Protein AF-A0A4Y2VJS1-F1 (afdb_monomer_lite)

Structure (mmCIF, N/CA/C/O backbone):
data_AF-A0A4Y2VJS1-F1
#
_entry.id   AF-A0A4Y2VJS1-F1
#
loop_
_atom_site.group_PDB
_atom_site.id
_atom_site.type_symbol
_atom_site.label_atom_id
_atom_site.label_alt_id
_atom_site.label_comp_id
_atom_site.label_asym_id
_atom_site.label_entity_id
_atom_site.label_seq_id
_atom_site.pdbx_PDB_ins_code
_atom_site.Cartn_x
_atom_site.Cartn_y
_atom_site.Cartn_z
_atom_site.occupancy
_atom_site.B_iso_or_equiv
_atom_site.auth_seq_id
_atom_site.auth_comp_id
_atom_site.auth_asym_id
_atom_site.auth_atom_id
_atom_site.pdbx_PDB_model_num
ATOM 1 N N . VAL A 1 1 ? 9.184 -7.948 6.104 1.00 87.19 1 VAL A N 1
ATOM 2 C CA . VAL A 1 1 ? 8.287 -6.859 6.562 1.00 87.19 1 VAL A CA 1
ATOM 3 C C . VAL A 1 1 ? 9.160 -5.643 6.804 1.00 87.19 1 VAL A C 1
ATOM 5 O O . VAL A 1 1 ? 10.205 -5.816 7.414 1.00 87.19 1 VAL A O 1
ATOM 8 N N . GLN A 1 2 ? 8.800 -4.476 6.269 1.00 89.62 2 GLN A N 1
ATOM 9 C CA . GLN A 1 2 ? 9.517 -3.217 6.502 1.00 89.62 2 GLN A CA 1
ATOM 10 C C . GLN A 1 2 ? 8.672 -2.347 7.434 1.00 89.62 2 GLN A C 1
ATOM 12 O O . GLN A 1 2 ? 7.476 -2.196 7.193 1.00 89.62 2 GLN A O 1
ATOM 17 N N . THR A 1 3 ? 9.280 -1.804 8.484 1.00 91.12 3 THR A N 1
ATOM 18 C CA . THR A 1 3 ? 8.622 -0.920 9.467 1.00 91.12 3 THR A CA 1
ATOM 19 C C . THR A 1 3 ? 9.309 0.435 9.595 1.00 91.12 3 THR A C 1
ATOM 21 O O . THR A 1 3 ? 8.727 1.362 10.150 1.00 91.12 3 THR A O 1
ATOM 24 N N . ASP A 1 4 ? 10.508 0.569 9.030 1.00 89.38 4 ASP A N 1
ATOM 25 C CA . ASP A 1 4 ? 11.337 1.767 9.142 1.00 89.38 4 ASP A CA 1
ATOM 26 C C . ASP A 1 4 ? 11.006 2.736 8.003 1.00 89.38 4 ASP A C 1
ATOM 28 O O . ASP A 1 4 ? 11.747 2.890 7.030 1.00 89.38 4 ASP A O 1
ATOM 32 N N . PHE A 1 5 ? 9.828 3.348 8.095 1.00 91.94 5 PHE A N 1
ATOM 33 C CA . PHE A 1 5 ? 9.389 4.361 7.143 1.00 91.94 5 PHE A CA 1
ATOM 34 C C . PHE A 1 5 ? 10.025 5.712 7.467 1.00 91.94 5 PHE A C 1
ATOM 36 O O . PHE A 1 5 ? 10.061 6.142 8.618 1.00 91.94 5 PHE A O 1
ATOM 43 N N . GLN A 1 6 ? 10.478 6.410 6.431 1.00 93.69 6 GLN A N 1
ATOM 44 C CA . GLN A 1 6 ? 10.988 7.768 6.546 1.00 93.69 6 GLN A CA 1
ATOM 45 C C . GLN A 1 6 ? 9.809 8.756 6.538 1.00 93.69 6 GLN A C 1
ATOM 47 O O . GLN A 1 6 ? 9.018 8.741 5.587 1.00 93.69 6 GLN A O 1
ATOM 52 N N . PRO A 1 7 ? 9.651 9.611 7.562 1.00 92.62 7 PRO A N 1
ATOM 53 C CA . PRO A 1 7 ? 8.643 10.661 7.540 1.00 92.62 7 PRO A CA 1
ATOM 54 C C . PRO A 1 7 ? 9.036 11.740 6.523 1.00 92.62 7 PRO A C 1
ATOM 56 O O . PRO A 1 7 ? 10.169 12.217 6.514 1.00 92.62 7 PRO A O 1
ATOM 59 N N . LEU A 1 8 ? 8.094 12.124 5.663 1.00 91.69 8 LEU A N 1
ATOM 60 C CA . LEU A 1 8 ? 8.248 13.258 4.744 1.00 91.69 8 LEU A CA 1
ATOM 61 C C . LEU A 1 8 ? 7.632 14.532 5.327 1.00 91.69 8 LEU A C 1
ATOM 63 O O . LEU A 1 8 ? 8.166 15.623 5.148 1.00 91.69 8 LEU A O 1
ATOM 67 N N . ASP A 1 9 ? 6.504 14.376 6.018 1.00 93.56 9 ASP A N 1
ATOM 68 C CA . ASP A 1 9 ? 5.823 15.409 6.793 1.00 93.56 9 ASP A CA 1
ATOM 69 C C . ASP A 1 9 ? 5.026 14.754 7.939 1.00 93.56 9 ASP A C 1
ATOM 71 O O . ASP A 1 9 ? 5.150 13.555 8.191 1.00 93.56 9 ASP A O 1
ATOM 75 N N . ASN A 1 10 ? 4.188 15.525 8.637 1.00 89.81 10 ASN A N 1
ATOM 76 C CA . ASN A 1 10 ? 3.405 15.046 9.784 1.00 89.81 10 ASN A CA 1
ATOM 77 C C . ASN A 1 10 ? 2.381 13.942 9.445 1.00 89.81 10 ASN A C 1
ATOM 79 O O . ASN A 1 10 ? 1.842 13.307 10.346 1.00 89.81 10 ASN A O 1
ATOM 83 N N . THR A 1 11 ? 2.062 13.749 8.166 1.00 92.88 11 THR A N 1
ATOM 84 C CA . THR A 1 11 ? 0.989 12.868 7.676 1.00 92.88 11 THR A CA 1
ATOM 85 C C . THR A 1 11 ? 1.437 11.916 6.568 1.00 92.88 11 THR A C 1
ATOM 87 O O . THR A 1 11 ? 0.650 11.079 6.124 1.00 92.88 11 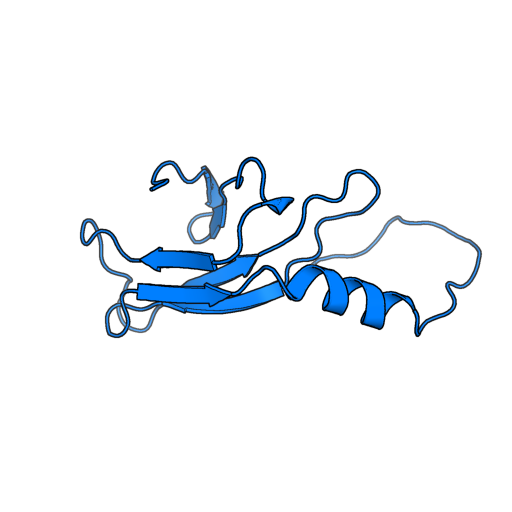THR A O 1
ATOM 90 N N . LYS A 1 12 ? 2.684 12.034 6.104 1.00 93.88 12 LYS A N 1
ATOM 91 C CA . LYS A 1 12 ? 3.217 11.297 4.960 1.00 93.88 12 LYS A CA 1
ATOM 92 C C . LYS A 1 12 ? 4.489 10.566 5.339 1.00 93.88 12 LYS A C 1
ATOM 94 O O . LYS A 1 12 ? 5.415 11.127 5.921 1.00 93.88 12 LYS A O 1
ATOM 99 N N . PHE A 1 13 ? 4.544 9.319 4.904 1.00 94.12 13 PHE A N 1
ATOM 100 C CA . PHE A 1 13 ? 5.647 8.406 5.138 1.00 94.12 13 PHE A CA 1
ATOM 101 C C . PHE A 1 13 ? 6.047 7.766 3.814 1.00 94.12 13 PHE A C 1
ATOM 103 O O . PHE A 1 13 ? 5.190 7.492 2.972 1.00 94.12 13 PHE A O 1
ATOM 110 N N . VAL A 1 14 ? 7.338 7.511 3.634 1.00 94.12 14 VAL A N 1
ATOM 111 C CA . VAL A 1 14 ? 7.876 6.851 2.444 1.00 94.12 14 VAL A CA 1
ATOM 112 C C . VAL A 1 14 ? 8.845 5.749 2.841 1.00 94.12 14 VAL A C 1
ATOM 114 O O . VAL A 1 14 ? 9.540 5.835 3.850 1.00 94.12 14 VAL A O 1
ATOM 117 N N . THR A 1 15 ? 8.901 4.698 2.035 1.00 93.62 15 THR A N 1
ATOM 118 C CA . THR A 1 15 ? 9.943 3.682 2.132 1.00 93.62 15 THR A CA 1
ATOM 119 C C . THR A 1 15 ? 10.330 3.211 0.739 1.00 93.62 15 THR A C 1
ATOM 121 O O . THR A 1 15 ? 9.527 3.287 -0.194 1.00 93.62 15 THR A O 1
ATOM 124 N N . ASN A 1 16 ? 11.564 2.734 0.607 1.00 91.06 16 ASN A N 1
ATOM 125 C CA . ASN A 1 16 ? 12.083 2.209 -0.645 1.00 91.06 16 ASN A CA 1
ATOM 126 C C . ASN A 1 16 ? 11.934 0.689 -0.670 1.00 91.06 16 ASN A C 1
ATOM 128 O O . ASN A 1 16 ? 12.383 -0.027 0.231 1.00 91.06 16 ASN A O 1
ATOM 132 N N . ILE A 1 17 ? 11.341 0.191 -1.748 1.00 89.44 17 ILE A N 1
ATOM 133 C CA . ILE A 1 17 ? 11.243 -1.241 -2.010 1.00 89.44 17 ILE A CA 1
ATOM 134 C C . ILE A 1 17 ? 12.477 -1.640 -2.815 1.00 89.44 17 ILE A C 1
ATOM 136 O O . ILE A 1 17 ? 12.634 -1.248 -3.971 1.00 89.44 17 ILE A O 1
ATOM 140 N N . VAL A 1 18 ? 13.370 -2.396 -2.180 1.00 87.62 18 VAL A N 1
ATOM 141 C CA . VAL A 1 18 ? 14.560 -2.949 -2.835 1.00 87.62 18 VAL A CA 1
ATOM 142 C C . VAL A 1 18 ? 14.123 -4.018 -3.830 1.00 87.62 18 VAL A C 1
ATOM 144 O O . VAL A 1 18 ? 13.242 -4.816 -3.518 1.00 87.62 18 VAL A O 1
ATOM 147 N N . ASP A 1 19 ? 14.740 -4.021 -5.013 1.00 86.06 19 ASP A N 1
ATOM 148 C CA . ASP A 1 19 ? 14.460 -4.993 -6.075 1.00 86.06 19 ASP A CA 1
ATOM 149 C C . ASP A 1 19 ? 12.964 -5.064 -6.451 1.00 86.06 19 ASP A C 1
ATOM 151 O O . ASP A 1 19 ? 12.370 -6.129 -6.631 1.00 86.06 19 ASP A O 1
ATOM 155 N N . ALA A 1 20 ? 12.327 -3.889 -6.547 1.00 85.62 20 ALA A N 1
ATOM 156 C CA . ALA A 1 20 ? 10.896 -3.760 -6.825 1.00 85.62 20 ALA A CA 1
ATOM 157 C C . ALA A 1 20 ? 10.462 -4.487 -8.110 1.00 85.62 20 ALA A C 1
ATOM 159 O O . ALA A 1 20 ? 9.302 -4.887 -8.226 1.00 85.62 20 ALA A O 1
ATOM 160 N N . ASP A 1 21 ? 11.376 -4.686 -9.066 1.00 85.06 21 ASP A N 1
ATOM 161 C CA . ASP A 1 21 ? 11.106 -5.386 -10.319 1.00 85.06 21 ASP A CA 1
ATOM 162 C C . ASP A 1 21 ? 10.659 -6.838 -10.127 1.00 85.06 21 ASP A C 1
ATOM 164 O O . ASP A 1 21 ? 9.856 -7.327 -10.927 1.00 85.06 21 ASP A O 1
ATOM 168 N N . ASN A 1 22 ? 11.113 -7.478 -9.047 1.00 88.00 22 ASN A N 1
ATOM 169 C CA . ASN A 1 22 ? 10.777 -8.850 -8.675 1.00 88.00 22 ASN A CA 1
ATOM 170 C C . ASN A 1 22 ? 9.610 -8.935 -7.673 1.00 88.00 22 ASN A C 1
ATOM 172 O O . ASN A 1 22 ? 9.209 -10.025 -7.255 1.00 88.00 22 ASN A O 1
ATOM 176 N N . VAL A 1 23 ? 9.010 -7.799 -7.301 1.00 89.81 23 VAL A N 1
ATOM 177 C CA . VAL A 1 23 ? 7.887 -7.746 -6.361 1.00 89.81 23 VAL A CA 1
ATOM 178 C C . VAL A 1 23 ? 6.555 -7.770 -7.109 1.00 89.81 23 VAL A C 1
ATOM 180 O O . VAL A 1 23 ? 6.255 -6.929 -7.954 1.00 89.81 23 VAL A O 1
ATOM 183 N N . ASN A 1 24 ? 5.702 -8.735 -6.758 1.00 91.94 24 ASN A N 1
ATOM 184 C CA . ASN A 1 24 ? 4.378 -8.890 -7.369 1.00 91.94 24 ASN A CA 1
ATOM 185 C C . ASN A 1 24 ? 3.247 -8.265 -6.552 1.00 91.94 24 ASN A C 1
ATOM 187 O O . ASN A 1 24 ? 2.298 -7.725 -7.128 1.00 91.94 24 ASN A O 1
ATOM 191 N N . HIS A 1 25 ? 3.335 -8.359 -5.225 1.00 94.06 25 HIS A N 1
ATOM 192 C CA . HIS A 1 25 ? 2.293 -7.919 -4.306 1.00 94.06 25 HIS A CA 1
ATOM 193 C C . HIS A 1 25 ? 2.901 -7.124 -3.155 1.00 94.06 25 HIS A C 1
ATOM 195 O O . HIS A 1 25 ? 3.921 -7.523 -2.597 1.00 94.06 25 HIS A O 1
ATOM 201 N N . LEU A 1 26 ? 2.238 -6.034 -2.782 1.00 95.06 26 LEU A N 1
ATOM 202 C CA . LEU A 1 26 ? 2.509 -5.286 -1.563 1.00 95.06 26 LEU A CA 1
ATOM 203 C C . LEU A 1 26 ? 1.394 -5.543 -0.564 1.00 95.06 26 LEU A C 1
ATOM 205 O O . LEU A 1 26 ? 0.218 -5.481 -0.915 1.00 95.06 26 LEU A O 1
ATOM 209 N N . VAL A 1 27 ? 1.770 -5.805 0.682 1.00 97.00 27 VAL A N 1
ATOM 210 C CA . VAL A 1 27 ? 0.838 -5.891 1.806 1.00 97.00 27 VAL A CA 1
ATOM 211 C C . VAL A 1 27 ? 1.149 -4.728 2.731 1.00 97.00 27 VAL A C 1
ATOM 213 O O . VAL A 1 27 ? 2.273 -4.611 3.213 1.00 97.00 27 VAL A O 1
ATOM 216 N N . VAL A 1 28 ? 0.161 -3.870 2.962 1.00 97.00 28 VAL A N 1
ATOM 217 C CA . VAL A 1 28 ? 0.279 -2.713 3.855 1.00 97.00 28 VAL A CA 1
ATOM 218 C C . VAL A 1 28 ? -0.723 -2.886 4.981 1.00 97.00 28 VAL A C 1
ATOM 220 O O . VAL A 1 28 ? -1.879 -3.226 4.722 1.00 97.00 28 VAL A O 1
ATOM 223 N N . PHE A 1 29 ? -0.284 -2.692 6.222 1.00 96.75 29 PHE A N 1
ATOM 224 C CA . PHE A 1 29 ? -1.122 -2.896 7.395 1.00 96.75 29 PHE A CA 1
ATOM 225 C C . PHE A 1 29 ? -0.708 -2.013 8.574 1.00 96.75 29 PHE A C 1
ATOM 227 O O . PHE A 1 29 ? 0.452 -1.623 8.697 1.00 96.75 29 PHE A O 1
ATOM 234 N N . LEU A 1 30 ? -1.669 -1.719 9.448 1.00 95.25 30 LEU A N 1
ATOM 235 C CA . LEU A 1 30 ? -1.437 -1.080 10.737 1.00 95.25 30 LEU A CA 1
ATOM 236 C C . LEU A 1 30 ? -0.827 -2.087 11.710 1.00 95.25 30 LEU A C 1
ATOM 238 O O . LEU A 1 30 ? -1.329 -3.198 11.862 1.00 95.25 30 LEU A O 1
ATOM 242 N N . THR A 1 31 ? 0.235 -1.683 12.403 1.00 92.81 31 THR A N 1
ATOM 243 C CA . THR A 1 31 ? 0.922 -2.526 13.397 1.00 92.81 31 THR A CA 1
ATOM 244 C C . THR A 1 31 ? 0.141 -2.673 14.703 1.00 92.81 31 THR A C 1
ATOM 246 O O . THR A 1 31 ? 0.463 -3.536 15.511 1.00 92.81 31 THR A O 1
ATOM 249 N N . GLY A 1 32 ? -0.859 -1.815 14.928 1.00 91.69 32 GLY A N 1
ATOM 250 C CA . GLY A 1 32 ? -1.592 -1.717 16.191 1.00 91.69 32 GLY A CA 1
ATOM 251 C C . GLY A 1 32 ? -0.901 -0.861 17.258 1.00 91.69 32 GLY A C 1
ATOM 252 O O . GLY A 1 32 ? -1.472 -0.679 18.325 1.00 91.69 32 GLY A O 1
ATOM 253 N N . ALA A 1 33 ? 0.287 -0.304 16.980 1.00 92.19 33 ALA A N 1
ATOM 254 C CA . ALA A 1 33 ? 0.997 0.561 17.928 1.00 92.19 33 ALA A CA 1
ATOM 255 C C . ALA A 1 33 ? 0.279 1.901 18.165 1.00 92.19 33 ALA A C 1
ATOM 257 O O . ALA A 1 33 ? 0.252 2.389 19.289 1.00 92.19 33 ALA A O 1
ATOM 258 N N . GLN A 1 34 ? -0.302 2.481 17.108 1.00 91.44 34 GLN A N 1
ATOM 259 C CA . GLN A 1 34 ? -1.072 3.722 17.166 1.00 91.44 34 GLN A CA 1
ATOM 260 C C . GLN A 1 34 ? -2.197 3.682 16.116 1.00 91.44 34 GLN A C 1
ATOM 262 O O . GLN A 1 34 ? -1.909 3.402 14.947 1.00 91.44 34 GLN A O 1
ATOM 267 N N . PRO A 1 35 ? -3.464 3.939 16.489 1.00 93.88 35 PRO A N 1
ATOM 268 C CA . PRO A 1 35 ? -4.557 4.051 15.529 1.00 93.88 35 PRO A CA 1
ATOM 269 C C . PRO A 1 35 ? -4.507 5.392 14.783 1.00 93.88 35 PRO A C 1
ATOM 271 O O . PRO A 1 35 ? -3.892 6.358 15.240 1.00 93.88 35 PRO A O 1
ATOM 274 N N . PHE A 1 36 ? -5.205 5.481 13.651 1.00 94.25 36 PHE A N 1
ATOM 275 C CA . PHE A 1 36 ? -5.480 6.783 13.044 1.00 94.25 36 PHE A CA 1
ATOM 276 C C . PHE A 1 36 ? -6.409 7.612 13.942 1.00 94.25 36 PHE A C 1
ATOM 278 O O . PHE A 1 36 ? -7.259 7.024 14.618 1.00 94.25 36 PHE A O 1
ATOM 285 N N . PRO A 1 37 ? -6.310 8.956 13.913 1.00 95.75 37 PRO A N 1
ATOM 286 C CA . PRO A 1 37 ? -7.326 9.821 14.503 1.00 95.75 37 PRO A CA 1
ATOM 287 C C . PRO A 1 37 ? -8.725 9.522 13.944 1.00 95.75 37 PRO A C 1
ATOM 289 O O . PRO A 1 37 ? -8.870 9.069 12.803 1.00 95.75 37 PRO A O 1
ATOM 292 N N . ASP A 1 38 ? -9.759 9.809 14.730 1.00 93.62 38 ASP A N 1
ATOM 293 C CA . ASP A 1 38 ? -11.145 9.546 14.340 1.00 93.62 38 ASP A CA 1
ATOM 294 C C . ASP A 1 38 ? -11.521 10.263 13.039 1.00 93.62 38 ASP A C 1
ATOM 296 O O . ASP A 1 38 ? -11.265 11.453 12.858 1.00 93.62 38 ASP A O 1
ATOM 300 N N . GLY A 1 39 ? -12.137 9.520 12.117 1.00 94.56 39 GLY A N 1
ATOM 301 C CA . GLY A 1 39 ? -12.511 10.022 10.792 1.00 94.56 39 GLY A CA 1
ATOM 302 C C . GLY A 1 39 ? -11.387 10.004 9.749 1.00 94.56 39 GLY A C 1
ATOM 303 O O . GLY A 1 39 ? -11.634 10.395 8.610 1.00 94.56 39 GLY A O 1
ATOM 304 N N . TYR A 1 40 ? -10.186 9.519 10.087 1.00 95.88 40 TYR A N 1
ATOM 305 C CA . TYR A 1 40 ? -9.046 9.455 9.168 1.00 95.88 40 TYR A CA 1
ATOM 306 C C . TYR A 1 40 ? -8.674 8.025 8.745 1.00 95.88 40 TYR A C 1
ATOM 308 O O . TYR A 1 40 ? -9.005 7.020 9.377 1.00 95.88 40 TYR A O 1
ATOM 316 N N . GLY A 1 41 ? -7.942 7.957 7.636 1.00 96.19 41 GLY A N 1
ATOM 317 C CA . GLY A 1 41 ? -7.260 6.774 7.124 1.00 96.19 41 GLY A CA 1
ATOM 318 C C . GLY A 1 41 ? -6.054 7.201 6.289 1.00 96.19 41 GLY A C 1
ATOM 319 O O . GLY A 1 41 ? -5.775 8.395 6.161 1.00 96.19 41 GLY A O 1
ATOM 320 N N . ALA A 1 42 ? -5.353 6.239 5.700 1.00 96.62 42 ALA A N 1
ATOM 321 C CA . ALA A 1 42 ? -4.213 6.506 4.833 1.00 96.62 42 ALA A CA 1
ATOM 322 C C . ALA A 1 42 ? -4.464 6.001 3.417 1.00 96.62 42 ALA A C 1
ATOM 324 O O . ALA A 1 42 ? -4.848 4.848 3.209 1.00 96.62 42 ALA A O 1
ATOM 325 N N . SER A 1 43 ? -4.172 6.860 2.446 1.00 97.88 43 SER A N 1
ATOM 326 C CA . SER A 1 43 ? -4.051 6.480 1.044 1.00 97.88 43 SER A CA 1
ATOM 327 C C . SER A 1 43 ? -2.666 5.893 0.788 1.00 97.88 43 SER A C 1
ATOM 329 O O . SER A 1 43 ? -1.656 6.453 1.211 1.00 97.88 43 SER A O 1
ATOM 331 N N . VAL A 1 44 ? -2.615 4.773 0.074 1.00 97.12 44 VAL A N 1
ATOM 332 C CA . VAL A 1 44 ? -1.377 4.078 -0.283 1.00 97.12 44 VAL A CA 1
ATOM 333 C C . VAL A 1 44 ? -1.039 4.400 -1.730 1.00 97.12 44 VAL A C 1
ATOM 335 O O . VAL A 1 44 ? -1.821 4.094 -2.632 1.00 97.12 44 VAL A O 1
ATOM 338 N N . TYR A 1 45 ? 0.135 4.987 -1.948 1.00 95.56 45 TYR A N 1
ATOM 339 C CA . TYR A 1 45 ? 0.658 5.307 -3.273 1.00 95.56 45 TYR A CA 1
ATOM 340 C C . TYR A 1 45 ? 1.894 4.471 -3.588 1.00 95.56 45 TYR A C 1
ATOM 342 O O . TYR A 1 45 ? 2.634 4.077 -2.689 1.00 95.56 45 TYR A O 1
ATOM 350 N N . PHE A 1 46 ? 2.136 4.231 -4.872 1.00 93.50 46 PHE A N 1
ATOM 351 C CA . PHE A 1 46 ? 3.324 3.537 -5.348 1.00 93.50 46 PHE A CA 1
ATOM 352 C C . PHE A 1 46 ? 3.870 4.203 -6.608 1.00 93.50 46 PHE A C 1
ATOM 354 O O . PHE A 1 46 ? 3.105 4.635 -7.470 1.00 93.50 46 PHE A O 1
ATOM 361 N N . SER A 1 47 ? 5.192 4.283 -6.708 1.00 90.31 47 SER A N 1
ATOM 362 C CA . SER A 1 47 ? 5.903 4.745 -7.897 1.00 90.31 47 SER A CA 1
ATOM 363 C C . SER A 1 47 ? 7.022 3.761 -8.229 1.00 90.31 47 SER A C 1
ATOM 365 O O . SER A 1 47 ? 7.649 3.193 -7.33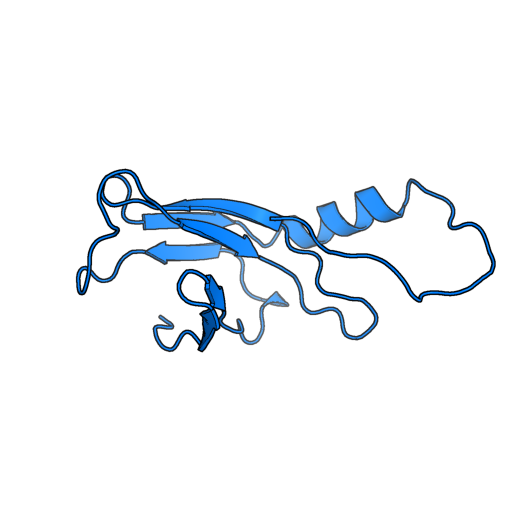5 1.00 90.31 47 SER A O 1
ATOM 367 N N . TRP A 1 48 ? 7.245 3.532 -9.522 1.00 86.19 48 TRP A N 1
ATOM 368 C CA . TRP A 1 48 ? 8.410 2.780 -9.984 1.00 86.19 48 TRP A CA 1
ATOM 369 C C . TRP A 1 48 ? 9.655 3.674 -9.930 1.00 86.19 48 TRP A C 1
ATOM 371 O O . TRP A 1 48 ? 9.533 4.878 -10.172 1.00 86.19 48 TRP A O 1
ATOM 381 N N . PRO A 1 49 ? 10.844 3.115 -9.642 1.00 75.44 49 PRO A N 1
ATOM 382 C CA . PRO A 1 49 ? 12.083 3.859 -9.781 1.00 75.44 49 PRO A CA 1
ATOM 383 C C . PRO A 1 49 ? 12.298 4.194 -11.261 1.00 75.44 49 PRO A C 1
ATOM 385 O O . PRO A 1 49 ? 12.364 3.298 -12.099 1.00 75.44 4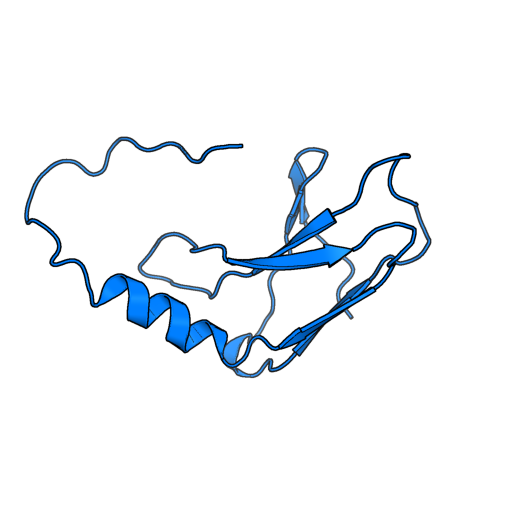9 PRO A O 1
ATOM 388 N N . ASP A 1 50 ? 12.409 5.481 -11.578 1.00 75.19 50 ASP A N 1
ATOM 389 C CA . ASP A 1 50 ? 12.820 5.956 -12.898 1.00 75.19 50 ASP A CA 1
ATOM 390 C C . ASP A 1 50 ? 14.042 6.874 -12.723 1.00 75.19 50 ASP A C 1
ATOM 392 O O . ASP A 1 50 ? 13.919 7.941 -12.120 1.00 75.19 50 ASP A O 1
ATOM 396 N N . PRO A 1 51 ? 15.238 6.475 -13.194 1.00 71.50 51 PRO A N 1
ATOM 397 C CA . PRO A 1 51 ? 16.438 7.299 -13.079 1.00 71.50 51 PRO A CA 1
ATOM 398 C C . PRO A 1 51 ? 16.441 8.498 -14.043 1.00 71.50 51 PRO A C 1
ATOM 400 O O . PRO A 1 51 ? 17.273 9.390 -13.900 1.00 71.50 51 PRO A O 1
ATOM 403 N N . SER A 1 52 ? 15.547 8.517 -15.035 1.00 76.06 52 SER A N 1
ATOM 404 C CA . SER A 1 52 ? 15.486 9.529 -16.097 1.00 76.06 52 SER A CA 1
ATOM 405 C C . SER A 1 52 ? 14.289 10.476 -15.973 1.00 76.06 52 SER A C 1
ATOM 407 O O . SER A 1 52 ? 14.237 11.482 -16.685 1.00 76.06 52 SER A O 1
ATOM 409 N N . ALA A 1 53 ? 13.340 10.197 -15.074 1.00 73.19 53 ALA A N 1
ATOM 410 C CA . ALA A 1 53 ? 12.141 11.005 -14.880 1.00 73.19 53 ALA A CA 1
ATOM 411 C C . ALA A 1 53 ? 11.809 11.232 -13.400 1.00 73.19 53 ALA A C 1
ATOM 413 O O . ALA A 1 53 ? 12.264 10.525 -12.505 1.00 73.19 53 ALA A O 1
ATOM 414 N N . ALA A 1 54 ? 10.980 12.244 -13.139 1.00 76.94 54 ALA A N 1
ATOM 415 C CA . ALA A 1 54 ? 10.420 12.443 -11.809 1.00 76.94 54 ALA A CA 1
ATOM 416 C C . ALA A 1 54 ? 9.489 11.269 -11.431 1.00 76.94 54 ALA A C 1
ATOM 418 O O . ALA A 1 54 ? 8.816 10.724 -12.312 1.00 76.94 54 ALA A O 1
ATOM 419 N N . PRO A 1 55 ? 9.379 10.910 -10.136 1.00 78.19 55 PRO A N 1
ATOM 420 C CA . PRO A 1 55 ? 8.506 9.827 -9.697 1.00 78.19 55 PRO A CA 1
ATOM 421 C C . PRO A 1 55 ? 7.046 10.052 -10.106 1.00 78.19 55 PRO A C 1
ATOM 423 O O . PRO A 1 55 ? 6.440 11.073 -9.773 1.00 78.19 55 PRO A O 1
ATOM 426 N N . SER A 1 56 ? 6.459 9.067 -10.787 1.00 84.19 56 SER A N 1
ATOM 427 C CA . SER A 1 56 ? 5.027 9.037 -11.095 1.00 84.19 56 SER A CA 1
ATOM 428 C C . SER A 1 56 ? 4.296 8.201 -10.045 1.00 84.19 56 SER A C 1
ATOM 430 O O . SER A 1 56 ? 4.389 6.972 -10.034 1.00 84.19 56 SER A O 1
ATOM 432 N N . TRP A 1 57 ? 3.596 8.873 -9.130 1.00 89.31 57 TRP A N 1
ATOM 433 C CA . TRP A 1 57 ? 2.860 8.235 -8.037 1.00 89.31 57 TRP A CA 1
ATOM 434 C C . TRP A 1 57 ? 1.464 7.795 -8.478 1.00 89.31 57 TRP A C 1
ATOM 436 O O . TRP A 1 57 ? 0.677 8.594 -8.979 1.00 89.31 57 TRP A O 1
ATOM 446 N N . GLN A 1 58 ? 1.138 6.528 -8.237 1.00 90.25 58 GLN A N 1
ATOM 447 C CA . GLN A 1 58 ? -0.165 5.928 -8.521 1.00 90.25 58 GLN A CA 1
ATOM 448 C C . GLN A 1 58 ? -0.869 5.566 -7.215 1.00 90.25 58 GLN A C 1
ATOM 450 O O . GLN A 1 58 ? -0.265 4.940 -6.343 1.00 90.25 58 GLN A O 1
ATOM 455 N N . LEU A 1 59 ? -2.147 5.933 -7.079 1.00 93.88 59 LEU A N 1
ATOM 456 C CA . LEU A 1 59 ? -2.979 5.515 -5.950 1.00 93.88 59 LEU A CA 1
ATOM 457 C C . LEU A 1 59 ? -3.311 4.024 -6.082 1.00 93.88 59 LEU A C 1
ATOM 459 O O . LEU A 1 59 ? -3.937 3.612 -7.056 1.00 93.88 59 LEU A O 1
ATOM 463 N N . LEU A 1 60 ? -2.930 3.228 -5.086 1.00 94.56 60 LEU A N 1
ATOM 464 C CA . LEU A 1 60 ? -3.263 1.803 -5.020 1.00 94.56 60 LEU A CA 1
ATOM 465 C C . LEU A 1 60 ? -4.574 1.547 -4.273 1.00 94.56 60 LEU A C 1
ATOM 467 O O . LEU A 1 60 ? -5.314 0.622 -4.602 1.00 94.56 60 LEU A O 1
ATOM 471 N N . GLY A 1 61 ? -4.852 2.351 -3.248 1.00 96.31 61 GLY A N 1
ATOM 472 C CA . GLY A 1 61 ? -6.032 2.219 -2.402 1.00 96.31 61 GLY A CA 1
ATOM 473 C C . GLY A 1 61 ? -5.817 2.860 -1.038 1.00 96.31 61 GLY A C 1
ATOM 474 O O . GLY A 1 61 ? -5.086 3.840 -0.925 1.00 96.31 61 GLY A O 1
ATOM 475 N N . PHE A 1 62 ? -6.455 2.313 -0.003 1.00 97.50 62 PHE A N 1
ATOM 476 C CA . PHE A 1 62 ? -6.436 2.889 1.341 1.00 97.50 62 PHE A CA 1
ATOM 477 C C . PHE A 1 62 ? -6.515 1.832 2.452 1.00 97.50 62 PHE A C 1
ATOM 479 O O . PHE A 1 62 ? -7.011 0.721 2.234 1.00 97.50 62 PHE A O 1
ATOM 486 N N . ILE A 1 63 ? -6.070 2.227 3.647 1.00 97.62 63 ILE A N 1
ATOM 487 C CA . ILE A 1 63 ? -6.250 1.529 4.929 1.00 97.62 63 ILE A CA 1
ATOM 488 C C . ILE A 1 63 ? -6.835 2.494 5.974 1.00 97.62 63 ILE A C 1
ATOM 490 O O . ILE A 1 63 ? -6.675 3.709 5.869 1.00 97.62 63 ILE A O 1
ATOM 494 N N . SER A 1 64 ? -7.521 1.968 6.983 1.00 97.69 64 SER A N 1
ATOM 495 C CA . SER A 1 64 ? -8.148 2.736 8.069 1.00 97.69 64 SER A CA 1
ATOM 496 C C . SER A 1 64 ? -8.232 1.895 9.347 1.00 97.69 64 SER A C 1
ATOM 498 O O . SER A 1 64 ? -7.926 0.705 9.324 1.00 97.69 64 SER A O 1
ATOM 500 N N . ASN A 1 65 ? -8.717 2.468 10.454 1.00 96.56 65 ASN A N 1
ATOM 501 C CA . ASN A 1 65 ? -8.964 1.700 11.684 1.00 96.56 65 ASN A CA 1
ATOM 502 C C . ASN A 1 65 ? -9.965 0.541 11.472 1.00 96.56 65 ASN A C 1
ATOM 504 O O . ASN A 1 65 ? -9.839 -0.506 12.097 1.00 96.56 65 ASN A O 1
ATOM 508 N N . THR A 1 66 ? -10.936 0.697 10.564 1.00 97.31 66 THR A N 1
ATOM 509 C CA . THR A 1 66 ? -11.932 -0.340 10.224 1.00 97.31 66 THR A CA 1
ATOM 510 C C . THR A 1 66 ? -11.464 -1.304 9.134 1.00 97.31 66 THR A C 1
ATOM 512 O O . THR A 1 66 ? -12.018 -2.392 8.988 1.00 97.31 66 THR A O 1
ATOM 515 N N . LYS A 1 67 ? -10.435 -0.925 8.371 1.00 97.50 67 LYS A N 1
ATOM 516 C CA . LYS A 1 67 ? -9.777 -1.753 7.359 1.00 97.50 67 LYS A CA 1
ATOM 517 C C . LYS A 1 67 ? -8.259 -1.659 7.557 1.00 97.50 67 LYS A C 1
ATOM 519 O O . LYS A 1 67 ? -7.590 -0.930 6.818 1.00 97.50 67 LYS A O 1
ATOM 524 N N . PRO A 1 68 ? -7.708 -2.367 8.558 1.00 97.38 68 PRO A N 1
ATOM 525 C CA . PRO A 1 68 ? -6.339 -2.148 9.013 1.00 97.38 68 PRO A CA 1
ATOM 526 C C . PRO A 1 68 ? -5.286 -2.716 8.064 1.00 97.38 68 PRO A C 1
ATOM 528 O O . PRO A 1 68 ? -4.103 -2.503 8.301 1.00 97.38 68 PRO A O 1
ATOM 531 N N . SER A 1 69 ? -5.672 -3.437 7.007 1.00 97.81 69 SER A N 1
ATOM 532 C CA . SER A 1 69 ? -4.744 -3.990 6.025 1.00 97.81 69 SER A CA 1
ATOM 533 C C . SER A 1 69 ? -5.324 -4.029 4.611 1.00 97.81 69 SER A C 1
ATOM 535 O O . SER A 1 69 ? -6.541 -4.045 4.398 1.00 97.81 69 SER A O 1
ATOM 537 N N . ALA A 1 70 ? -4.432 -4.034 3.624 1.00 96.69 70 ALA A N 1
ATOM 538 C CA . ALA A 1 70 ? -4.760 -4.195 2.217 1.00 96.69 70 ALA A CA 1
ATOM 539 C C . ALA A 1 70 ? -3.609 -4.876 1.462 1.00 96.69 70 ALA A C 1
ATOM 541 O O . ALA A 1 70 ? -2.439 -4.741 1.825 1.00 96.69 70 ALA A O 1
ATOM 542 N N . ILE A 1 71 ? -3.960 -5.599 0.396 1.00 97.62 71 ILE A N 1
ATOM 543 C CA . ILE A 1 71 ? -3.015 -6.259 -0.509 1.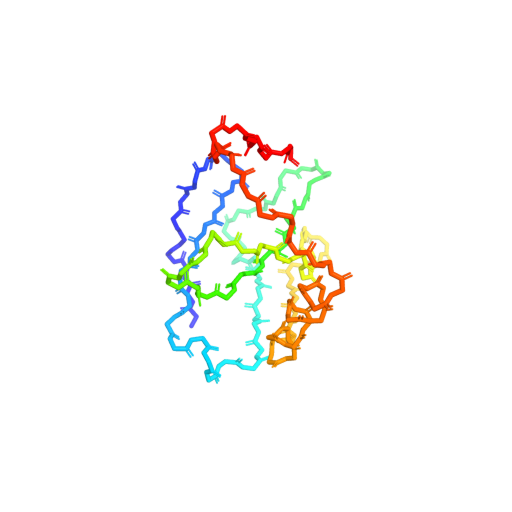00 97.62 71 ILE A CA 1
ATOM 544 C C . ILE A 1 71 ? -3.175 -5.639 -1.894 1.00 97.62 71 ILE A C 1
ATOM 546 O O . ILE A 1 71 ? -4.290 -5.536 -2.405 1.00 97.62 71 ILE A O 1
ATOM 550 N N . PHE A 1 72 ? -2.064 -5.258 -2.515 1.00 95.00 72 PHE A N 1
ATOM 551 C CA . PHE A 1 72 ? -2.028 -4.603 -3.816 1.00 95.00 72 PHE A CA 1
ATOM 552 C C . PHE A 1 72 ? -1.149 -5.385 -4.782 1.00 95.00 72 PHE A C 1
ATOM 554 O O . PHE A 1 72 ? 0.006 -5.672 -4.479 1.00 95.00 72 PHE A O 1
ATOM 561 N N . LYS A 1 73 ? -1.669 -5.709 -5.968 1.00 93.25 73 LYS A N 1
ATOM 562 C CA . LYS A 1 73 ? -0.877 -6.312 -7.047 1.00 93.25 73 LYS A CA 1
ATOM 563 C C . LYS A 1 73 ? -0.185 -5.213 -7.849 1.00 93.25 73 LYS A C 1
ATOM 565 O O . LYS A 1 73 ? -0.865 -4.428 -8.503 1.00 93.25 73 LYS A O 1
ATOM 570 N N . ILE A 1 74 ? 1.146 -5.187 -7.840 1.00 89.44 74 ILE A N 1
ATOM 571 C CA . ILE A 1 74 ? 1.927 -4.117 -8.477 1.00 89.44 74 ILE A CA 1
ATOM 572 C C . ILE A 1 74 ? 2.573 -4.523 -9.802 1.00 89.44 74 ILE A C 1
ATOM 574 O O . ILE A 1 74 ? 2.827 -3.657 -10.630 1.00 89.44 74 ILE A O 1
ATOM 578 N N . SER A 1 75 ? 2.747 -5.818 -10.087 1.00 85.06 75 SER A N 1
ATOM 579 C CA . SER A 1 75 ? 3.468 -6.272 -11.292 1.00 85.06 75 SER A CA 1
ATOM 580 C C . SER A 1 75 ? 2.867 -5.825 -12.630 1.00 85.06 75 SER A C 1
ATOM 582 O O . SER A 1 75 ? 3.566 -5.792 -13.638 1.00 85.06 75 SER A O 1
ATOM 584 N N . LYS A 1 76 ? 1.588 -5.428 -12.656 1.00 76.88 76 LYS A N 1
ATOM 585 C CA . LYS A 1 76 ? 0.917 -4.904 -13.858 1.00 76.88 76 LYS A CA 1
ATOM 586 C C . LYS A 1 76 ? 0.996 -3.378 -14.009 1.00 76.88 76 LYS A C 1
ATOM 588 O O . LYS A 1 76 ? 0.655 -2.864 -15.069 1.00 76.88 76 LYS A O 1
ATOM 593 N N . LEU A 1 77 ? 1.453 -2.651 -12.987 1.00 74.69 77 LEU A N 1
ATOM 594 C CA . LEU A 1 77 ? 1.455 -1.183 -12.989 1.00 74.69 77 LEU A CA 1
ATOM 595 C C . LEU A 1 77 ? 2.524 -0.583 -13.910 1.00 74.69 77 LEU A C 1
ATOM 597 O O . LEU A 1 77 ? 2.337 0.526 -14.401 1.00 74.69 77 LEU A O 1
ATOM 601 N N . LYS A 1 78 ? 3.605 -1.323 -14.209 1.00 64.69 78 LYS A N 1
ATOM 602 C CA . LYS A 1 78 ? 4.653 -0.901 -15.163 1.00 64.69 78 LYS A CA 1
ATOM 603 C C . LYS A 1 78 ? 4.079 -0.549 -16.540 1.00 64.69 78 LYS A C 1
ATOM 605 O O . LYS A 1 78 ? 4.518 0.399 -17.181 1.00 64.69 78 LYS A O 1
ATOM 610 N N . SER A 1 79 ? 3.065 -1.300 -16.976 1.00 54.75 79 SER A N 1
ATOM 611 C CA . SER A 1 79 ? 2.449 -1.140 -18.297 1.00 54.75 79 SER A CA 1
ATOM 612 C C . SER A 1 79 ? 1.535 0.081 -18.390 1.00 54.75 79 SER A C 1
ATOM 614 O O . SER A 1 79 ? 1.399 0.656 -19.466 1.00 54.75 79 SER A O 1
ATOM 616 N N . VAL A 1 80 ? 0.901 0.471 -17.281 1.00 52.97 80 VAL A N 1
ATOM 617 C CA . VAL A 1 80 ? -0.117 1.531 -17.268 1.00 52.97 80 VAL A CA 1
ATOM 618 C C . VAL A 1 80 ? 0.534 2.905 -17.421 1.00 52.97 80 VAL A C 1
ATOM 620 O O . VAL A 1 80 ? 0.045 3.738 -18.181 1.00 52.97 80 VAL A O 1
ATOM 623 N N . THR A 1 81 ? 1.688 3.123 -16.783 1.00 52.31 81 THR A N 1
ATOM 624 C CA . THR A 1 81 ? 2.466 4.359 -16.944 1.00 52.31 81 THR A CA 1
ATOM 625 C C . THR A 1 81 ? 2.884 4.563 -18.403 1.00 52.31 81 THR A C 1
ATOM 627 O O . THR A 1 81 ? 2.674 5.642 -18.945 1.00 52.31 81 THR A O 1
ATOM 630 N N . SER A 1 82 ? 3.366 3.518 -19.087 1.00 47.81 82 SER A N 1
ATOM 631 C CA . SER A 1 82 ? 3.774 3.607 -20.498 1.00 47.81 82 SER A CA 1
ATOM 632 C C . SER A 1 82 ? 2.610 3.949 -21.445 1.00 47.81 82 SER A C 1
ATOM 634 O O . SER A 1 82 ? 2.779 4.767 -22.349 1.00 47.81 82 SER A O 1
ATOM 636 N N . SER A 1 83 ? 1.403 3.419 -21.201 1.00 42.38 83 SER A N 1
ATOM 637 C CA . SER A 1 83 ? 0.238 3.680 -22.063 1.00 42.38 83 SER A CA 1
ATOM 638 C C . SER A 1 83 ? -0.288 5.120 -22.014 1.00 42.38 83 SER A C 1
ATOM 640 O O . SER A 1 83 ? -0.826 5.590 -23.013 1.00 42.38 83 SER A O 1
ATOM 642 N N . TYR A 1 84 ? -0.105 5.849 -20.906 1.00 45.75 84 TYR A N 1
ATOM 643 C CA . TYR A 1 84 ? -0.499 7.265 -20.837 1.00 45.75 84 TYR A CA 1
ATOM 644 C C . TYR A 1 84 ? 0.539 8.209 -21.466 1.00 45.75 84 TYR A C 1
ATOM 646 O O . TYR A 1 84 ? 0.173 9.291 -21.919 1.00 45.75 84 TYR A O 1
ATOM 654 N N . PHE A 1 85 ? 1.810 7.798 -21.561 1.00 47.72 85 PHE A N 1
ATOM 655 C CA . PHE A 1 85 ? 2.860 8.577 -22.233 1.00 47.72 85 PHE A CA 1
ATOM 656 C C . PHE A 1 85 ? 2.911 8.365 -23.754 1.00 47.72 85 PHE A C 1
ATOM 658 O O . PHE A 1 85 ? 3.481 9.195 -24.456 1.00 47.72 85 PHE A O 1
ATOM 665 N N . MET A 1 86 ? 2.291 7.308 -24.292 1.00 44.56 86 MET A N 1
ATOM 666 C CA . MET A 1 86 ? 2.296 7.040 -25.739 1.00 44.56 86 MET A CA 1
ATOM 667 C C . MET A 1 86 ? 1.227 7.826 -26.529 1.00 44.56 86 MET A C 1
ATOM 669 O O . MET A 1 86 ? 1.238 7.803 -27.756 1.00 44.56 86 MET A O 1
ATOM 673 N N . GLY A 1 87 ? 0.309 8.529 -25.851 1.00 41.06 87 GLY A N 1
ATOM 674 C CA . GLY A 1 87 ? -0.826 9.231 -26.476 1.00 41.06 87 GLY A CA 1
ATOM 675 C C . GLY A 1 87 ? -0.680 10.748 -26.648 1.00 41.06 87 GLY A C 1
ATOM 676 O O . GLY A 1 87 ? -1.559 11.376 -27.231 1.00 41.06 87 GLY A O 1
ATOM 677 N N . VAL A 1 88 ? 0.400 11.356 -26.157 1.00 43.94 88 VAL A N 1
ATOM 678 C CA . VAL A 1 88 ? 0.649 12.799 -26.283 1.00 43.94 88 VAL A CA 1
ATOM 679 C C . VAL A 1 88 ? 2.029 13.013 -26.882 1.00 43.94 88 VAL A C 1
ATOM 681 O O . VAL A 1 88 ? 3.045 12.879 -26.207 1.00 43.94 88 VAL A O 1
ATOM 684 N N . ALA A 1 89 ? 2.067 13.340 -28.174 1.00 43.09 89 ALA A N 1
ATOM 685 C CA . ALA A 1 89 ? 3.274 13.845 -28.808 1.00 43.09 89 ALA A CA 1
ATOM 686 C C . ALA A 1 89 ? 3.762 15.074 -28.022 1.00 43.09 89 ALA A C 1
ATOM 688 O O . ALA A 1 89 ? 3.046 16.069 -27.905 1.00 43.09 89 ALA A O 1
ATOM 689 N N . ALA A 1 90 ? 4.960 14.985 -27.443 1.00 47.72 90 ALA A N 1
ATOM 690 C CA . ALA A 1 90 ? 5.570 16.088 -26.715 1.00 47.72 90 ALA A CA 1
ATOM 691 C C . ALA A 1 90 ? 5.852 17.253 -27.685 1.00 47.72 90 ALA A C 1
ATOM 693 O O . ALA A 1 90 ? 6.547 17.041 -28.684 1.00 47.72 90 ALA A O 1
ATOM 694 N N . PRO A 1 91 ? 5.360 18.480 -27.430 1.00 39.94 91 PRO A N 1
ATOM 695 C CA . PRO A 1 91 ? 5.788 19.628 -28.202 1.00 39.94 91 PRO A CA 1
ATOM 696 C C . PRO A 1 91 ? 7.226 19.968 -27.803 1.00 39.94 91 PRO A C 1
ATOM 698 O O . PRO A 1 91 ? 7.562 20.137 -26.631 1.00 39.94 91 PRO A O 1
ATOM 701 N N . SER A 1 92 ? 8.087 20.022 -28.812 1.00 55.47 92 SER A N 1
ATOM 702 C CA . SER A 1 92 ? 9.457 20.508 -28.719 1.00 55.47 92 SER A CA 1
ATOM 703 C C . SER A 1 92 ? 9.481 21.956 -28.214 1.00 55.47 92 SER A C 1
ATOM 705 O O . SER A 1 92 ? 8.922 22.837 -28.866 1.00 55.47 92 SER A O 1
ATOM 707 N N . GLY A 1 93 ? 10.238 22.203 -27.143 1.00 46.22 93 GLY A N 1
ATOM 708 C CA . GLY A 1 93 ? 10.854 23.505 -26.867 1.00 46.22 93 GLY A CA 1
ATOM 709 C C . GLY A 1 93 ? 10.313 24.277 -25.659 1.00 46.22 93 GLY A C 1
ATOM 710 O O . GLY A 1 93 ? 9.133 24.596 -25.593 1.00 46.22 93 GLY A O 1
ATOM 711 N N . GLY A 1 94 ? 11.232 24.666 -24.765 1.00 43.66 94 GLY A N 1
ATOM 712 C CA . GLY A 1 94 ? 11.088 25.851 -23.908 1.00 43.66 94 GLY A CA 1
ATOM 713 C C . GLY A 1 94 ? 10.776 25.602 -22.428 1.00 43.66 94 GLY A C 1
ATOM 714 O O . GLY A 1 94 ? 9.653 25.282 -22.069 1.00 43.66 94 GLY A O 1
ATOM 715 N N . ASP A 1 95 ? 11.790 25.818 -21.583 1.00 44.34 95 ASP A N 1
ATOM 716 C CA . ASP A 1 95 ? 11.751 26.140 -20.145 1.00 44.34 95 ASP A CA 1
ATOM 717 C C . ASP A 1 95 ? 10.927 25.266 -19.179 1.00 44.34 95 ASP A C 1
ATOM 719 O O . ASP A 1 95 ? 9.807 25.565 -18.772 1.00 44.34 95 ASP A O 1
ATOM 723 N N . ARG A 1 96 ? 11.599 24.231 -18.651 1.00 51.62 96 ARG A N 1
ATOM 724 C CA . ARG A 1 96 ? 11.128 23.302 -17.602 1.00 51.62 96 ARG A CA 1
ATOM 725 C C . ARG A 1 96 ? 11.153 23.879 -16.177 1.00 51.62 96 ARG A C 1
ATOM 727 O O . ARG A 1 96 ? 11.407 23.145 -15.226 1.00 51.62 96 ARG A O 1
ATOM 734 N N . ASN A 1 97 ? 10.901 25.173 -15.997 1.00 45.09 97 ASN A N 1
ATOM 735 C CA . ASN A 1 97 ? 10.856 25.766 -14.660 1.00 45.09 97 ASN A CA 1
ATOM 736 C C . ASN A 1 97 ? 9.485 26.381 -14.376 1.00 45.09 97 ASN A C 1
ATOM 738 O O . ASN A 1 97 ? 9.319 27.589 -14.530 1.00 45.09 97 ASN A O 1
ATOM 742 N N . LYS A 1 98 ? 8.513 25.530 -13.998 1.00 48.28 98 LYS A N 1
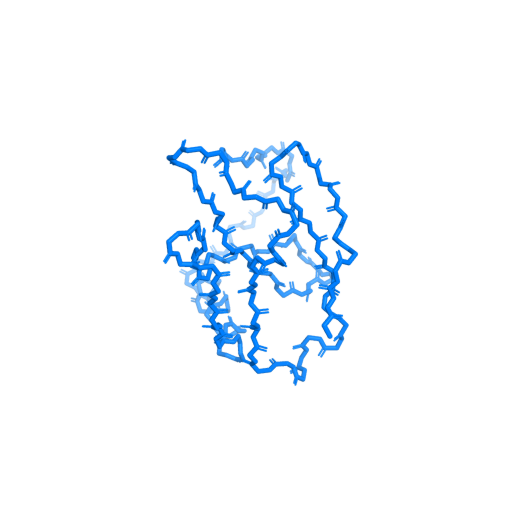ATOM 743 C CA . LYS A 1 98 ? 7.350 25.815 -13.121 1.00 48.28 98 LYS A CA 1
ATOM 744 C C . LYS A 1 98 ? 6.291 24.704 -13.212 1.00 48.28 98 LYS A C 1
ATOM 746 O O . LYS A 1 98 ? 5.549 24.671 -14.182 1.00 48.28 98 LYS A O 1
ATOM 751 N N . SER A 1 99 ? 6.139 23.899 -12.154 1.00 35.38 99 SER A N 1
ATOM 752 C CA . SER A 1 99 ? 4.868 23.231 -11.768 1.00 35.38 99 SER A CA 1
ATOM 753 C C . SER A 1 99 ? 5.118 22.334 -10.543 1.00 35.38 99 SER A C 1
ATOM 755 O O . SER A 1 99 ? 5.759 21.299 -10.665 1.00 35.38 99 SER A O 1
ATOM 757 N N . ARG A 1 100 ? 4.890 22.799 -9.303 1.00 45.41 100 ARG A N 1
ATOM 758 C CA . ARG A 1 100 ? 3.637 22.682 -8.514 1.00 45.41 100 ARG A CA 1
ATOM 759 C C . ARG A 1 100 ? 3.007 21.284 -8.564 1.00 45.41 100 ARG A C 1
ATOM 761 O O . ARG A 1 100 ? 2.470 20.902 -9.595 1.00 45.41 100 ARG A O 1
ATOM 768 N N . ILE A 1 101 ? 2.983 20.593 -7.422 1.00 40.50 101 ILE A N 1
ATOM 769 C CA . ILE A 1 101 ? 2.122 19.426 -7.188 1.00 40.50 101 ILE A CA 1
ATOM 770 C C . ILE A 1 101 ? 1.111 19.794 -6.096 1.00 40.50 101 ILE A C 1
ATOM 772 O O . ILE A 1 101 ? 1.466 20.405 -5.087 1.00 40.50 101 ILE A O 1
ATOM 776 N N . TYR A 1 102 ? -0.157 19.499 -6.383 1.00 35.44 102 TYR A N 1
ATOM 777 C CA . TYR A 1 102 ? -1.34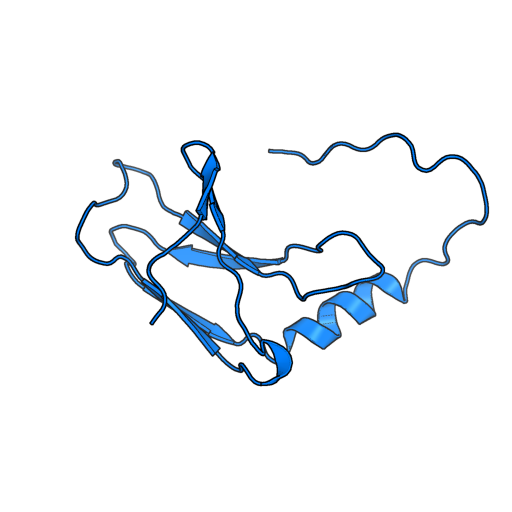0 19.825 -5.590 1.00 35.44 102 TYR A CA 1
ATOM 778 C C . TYR A 1 102 ? -1.560 18.825 -4.442 1.00 35.44 102 TYR A C 1
ATOM 780 O O . TYR A 1 102 ? -1.119 17.683 -4.536 1.00 35.44 102 TYR A O 1
ATOM 788 N N . LYS A 1 103 ? -2.235 19.344 -3.400 1.00 36.25 103 LYS A N 1
ATOM 789 C CA . LYS A 1 103 ? -2.746 18.739 -2.149 1.00 36.25 103 LYS A CA 1
ATOM 790 C C . LYS A 1 103 ? -2.720 17.212 -2.043 1.00 36.25 103 LYS A C 1
ATOM 792 O O . LYS A 1 103 ? -3.451 16.565 -2.819 1.00 36.25 103 LYS A O 1
#

Organism: Araneus ventricosus (NCBI:txid182803)

Foldseek 3Di:
DDDPWDDPDPQDTDDDDPPCLPDFKDKAFDPPPDFDPPPDWDWDWDFDDDPPDDTDIDTQGIAHPVRGMDMGGCNCVVVVVVVVVVPDDDDDDDDPPDDDDDD

Secondary structure (DSSP, 8-state):
----PEESSSS-EE---TTGGG--EEEEE--SSSPPPTT-EEEEEE----SSS----EEEEEEESSS-EEEEE-TTHHHHHHHHHTTSPPPP-S---------

pLDDT: mean 79.59, std 20.61, range [35.38, 97.88]

Sequence (103 aa):
VQTDFQPLDNTKFVTNIVDADNVNHLVVFLTGAQPFPDGYGASVYFSWPDPSAAPSWQLLGFISNTKPSAIFKISKLKSVTSSYFMGVAAPSGGDRNKSRIYK

Radius of gyration: 16.55 Å; chains: 1; bounding box: 29×35×47 Å

InterPro domains:
  IPR008493 Hikeshi-like, N-terminal domain [PF05603] (1-80)
  IPR031318 OPI10 family [PTHR12925] (1-83)